Protein AF-A0A968H383-F1 (afdb_monomer_lite)

pLDDT: mean 87.94, std 8.83, range [65.25, 96.25]

Structure (mmCIF, N/CA/C/O backbone):
data_AF-A0A968H383-F1
#
_entry.id   AF-A0A968H383-F1
#
loop_
_atom_site.group_PDB
_atom_site.id
_atom_site.type_symbol
_atom_site.label_atom_id
_atom_site.label_alt_id
_atom_site.label_comp_id
_atom_site.label_asym_id
_atom_site.label_entity_id
_atom_site.label_seq_id
_atom_site.pdbx_PDB_ins_code
_atom_site.Cartn_x
_atom_site.Cartn_y
_atom_site.Cartn_z
_atom_site.occupancy
_atom_site.B_iso_or_equiv
_atom_site.auth_seq_id
_atom_site.auth_comp_id
_atom_site.auth_asym_id
_atom_site.auth_atom_id
_atom_site.pdbx_PDB_model_num
ATOM 1 N N . PRO A 1 1 ? -2.999 8.016 13.184 1.00 66.94 1 PRO A N 1
ATOM 2 C CA . PRO A 1 1 ? -3.179 8.898 12.004 1.00 66.94 1 PRO A CA 1
ATOM 3 C C . PRO A 1 1 ? -3.492 8.066 10.749 1.00 66.94 1 PRO A C 1
ATOM 5 O O . PRO A 1 1 ? -2.886 7.012 10.590 1.00 66.94 1 PRO A O 1
ATOM 8 N N . ASP A 1 2 ? -4.438 8.506 9.909 1.00 85.50 2 ASP A N 1
ATOM 9 C CA . ASP A 1 2 ? -4.854 7.843 8.651 1.00 85.50 2 ASP A CA 1
ATOM 10 C C . ASP A 1 2 ? -4.113 8.424 7.430 1.00 85.50 2 ASP A C 1
ATOM 12 O O . ASP A 1 2 ? -4.711 8.835 6.435 1.00 85.50 2 ASP A O 1
ATOM 16 N N . ALA A 1 3 ? -2.790 8.535 7.546 1.00 85.00 3 ALA A N 1
ATOM 17 C CA . ALA A 1 3 ? -1.944 9.070 6.486 1.00 85.00 3 ALA A CA 1
ATOM 18 C C . ALA A 1 3 ? -1.475 7.936 5.567 1.00 85.00 3 ALA A C 1
ATOM 20 O O . ALA A 1 3 ? -0.909 6.951 6.036 1.00 85.00 3 ALA A O 1
ATOM 21 N N . VAL A 1 4 ? -1.711 8.082 4.265 1.00 86.69 4 VAL A N 1
ATOM 22 C CA . VAL A 1 4 ? -1.185 7.183 3.231 1.00 86.69 4 VAL A CA 1
ATOM 23 C C . VAL A 1 4 ? -0.013 7.886 2.560 1.00 86.69 4 VAL A C 1
ATOM 25 O O . VAL A 1 4 ? -0.150 9.038 2.153 1.00 86.69 4 VAL A O 1
ATOM 28 N N . SER A 1 5 ? 1.132 7.207 2.466 1.00 84.38 5 SER A N 1
ATOM 29 C CA . SER A 1 5 ? 2.306 7.739 1.773 1.00 84.38 5 SER A CA 1
ATOM 30 C C . SER A 1 5 ? 2.092 7.633 0.267 1.00 84.38 5 SER A C 1
ATOM 32 O O . SER A 1 5 ? 2.134 6.540 -0.291 1.00 84.38 5 SER A O 1
ATOM 34 N N . LEU A 1 6 ? 1.826 8.766 -0.374 1.00 81.56 6 LEU A N 1
ATOM 35 C CA . LEU A 1 6 ? 1.813 8.887 -1.831 1.00 81.56 6 LEU A CA 1
ATOM 36 C C . LEU A 1 6 ? 3.260 9.130 -2.300 1.00 81.56 6 LEU A C 1
ATOM 38 O O . LEU A 1 6 ? 4.034 9.746 -1.568 1.00 81.56 6 LEU A O 1
ATOM 42 N N . ALA A 1 7 ? 3.626 8.652 -3.489 1.00 83.81 7 ALA A N 1
ATOM 43 C CA . ALA A 1 7 ? 4.979 8.632 -4.062 1.00 83.81 7 ALA A CA 1
ATOM 44 C C . ALA A 1 7 ? 5.960 7.575 -3.509 1.00 83.81 7 ALA A C 1
ATOM 46 O O . ALA A 1 7 ? 7.172 7.690 -3.706 1.00 83.81 7 ALA A O 1
ATOM 47 N N . ASP A 1 8 ? 5.466 6.509 -2.877 1.00 84.19 8 ASP A N 1
ATOM 48 C CA . ASP A 1 8 ? 6.283 5.320 -2.616 1.00 84.19 8 ASP A CA 1
ATOM 49 C C . ASP A 1 8 ? 6.240 4.381 -3.835 1.00 84.19 8 ASP A C 1
ATOM 51 O O . ASP A 1 8 ? 5.176 3.975 -4.292 1.00 84.19 8 ASP A O 1
ATOM 55 N N . ALA A 1 9 ? 7.400 4.021 -4.388 1.00 83.88 9 ALA A N 1
ATOM 56 C CA . ALA A 1 9 ? 7.468 3.194 -5.596 1.00 83.88 9 ALA A CA 1
ATOM 57 C C . ALA A 1 9 ? 7.093 1.714 -5.367 1.00 83.88 9 ALA A C 1
ATOM 59 O O . ALA A 1 9 ? 6.822 0.980 -6.324 1.00 83.88 9 ALA A O 1
ATOM 60 N N . HIS A 1 10 ? 7.112 1.245 -4.121 1.00 88.25 10 HIS A N 1
ATOM 61 C CA . HIS A 1 10 ? 6.853 -0.143 -3.747 1.00 88.25 10 HIS A CA 1
ATOM 62 C C . HIS A 1 10 ? 5.465 -0.326 -3.142 1.00 88.25 10 HIS A C 1
ATOM 64 O O . HIS A 1 10 ? 4.821 -1.341 -3.418 1.00 88.25 10 HIS A O 1
ATOM 70 N N . LEU A 1 11 ? 4.993 0.647 -2.366 1.00 91.56 11 LEU A N 1
ATOM 71 C CA . LEU A 1 11 ? 3.768 0.528 -1.586 1.00 91.56 11 LEU A CA 1
ATOM 72 C C . LEU A 1 11 ? 2.515 0.245 -2.437 1.00 91.56 11 LEU A C 1
ATOM 74 O O . LEU A 1 11 ? 1.803 -0.707 -2.103 1.00 91.56 11 LEU A O 1
ATOM 78 N N . PRO A 1 12 ? 2.264 0.932 -3.570 1.00 94.69 12 PRO A N 1
ATOM 79 C CA . PRO A 1 12 ? 1.131 0.606 -4.430 1.00 94.69 12 PRO A CA 1
ATOM 80 C C . PRO A 1 12 ? 1.173 -0.829 -4.947 1.00 94.69 12 PRO A C 1
ATOM 82 O O . PRO A 1 12 ? 0.148 -1.503 -4.980 1.00 94.69 12 PRO A O 1
ATOM 85 N N . ASN A 1 13 ? 2.365 -1.324 -5.294 1.00 93.69 13 ASN A N 1
ATOM 86 C CA . ASN A 1 13 ? 2.541 -2.685 -5.797 1.00 93.69 13 ASN A CA 1
ATOM 87 C C . ASN A 1 13 ? 2.271 -3.727 -4.700 1.00 93.69 13 ASN A C 1
ATOM 89 O O . ASN A 1 13 ? 1.687 -4.766 -4.985 1.00 93.69 13 ASN A O 1
ATOM 93 N N . ILE A 1 14 ? 2.664 -3.456 -3.451 1.00 94.25 14 ILE A N 1
ATOM 94 C CA . ILE A 1 14 ? 2.371 -4.330 -2.303 1.00 94.25 14 ILE A CA 1
ATOM 95 C C . ILE A 1 14 ? 0.862 -4.394 -2.055 1.00 94.25 14 ILE A C 1
ATOM 97 O O . ILE A 1 14 ? 0.303 -5.485 -1.949 1.00 94.25 14 ILE A O 1
ATOM 101 N N . VAL A 1 15 ? 0.196 -3.238 -2.000 1.00 94.81 15 VAL A N 1
ATOM 102 C CA . VAL A 1 15 ? -1.249 -3.159 -1.740 1.00 94.81 15 VAL A CA 1
ATOM 103 C C . VAL A 1 15 ? -2.048 -3.840 -2.851 1.00 94.81 15 VAL A C 1
ATOM 105 O O . VAL A 1 15 ? -2.936 -4.643 -2.568 1.00 94.81 15 VAL A O 1
ATOM 108 N N . ALA A 1 16 ? -1.712 -3.566 -4.110 1.00 95.94 16 ALA A N 1
ATOM 109 C CA . ALA A 1 16 ? -2.398 -4.149 -5.256 1.00 95.94 16 ALA A CA 1
ATOM 110 C C . ALA A 1 16 ? -2.165 -5.658 -5.379 1.00 95.94 16 ALA A C 1
ATOM 112 O O . ALA A 1 16 ? -3.098 -6.406 -5.675 1.00 95.94 16 ALA A O 1
ATOM 113 N N . TRP A 1 17 ? -0.964 -6.135 -5.051 1.00 95.69 17 TRP A N 1
ATOM 114 C CA . TRP A 1 17 ? -0.694 -7.566 -5.008 1.00 95.69 17 TRP A CA 1
ATOM 115 C C . TRP A 1 17 ? -1.491 -8.263 -3.906 1.00 95.69 17 TRP A C 1
ATOM 117 O O . TRP A 1 17 ? -2.114 -9.292 -4.153 1.00 95.69 17 TRP A O 1
ATOM 127 N N . ALA A 1 18 ? -1.520 -7.690 -2.703 1.00 95.00 18 ALA A N 1
ATOM 128 C CA . ALA A 1 18 ? -2.190 -8.313 -1.570 1.00 95.00 18 ALA A CA 1
ATOM 129 C C . ALA A 1 18 ? -3.722 -8.313 -1.682 1.00 95.00 18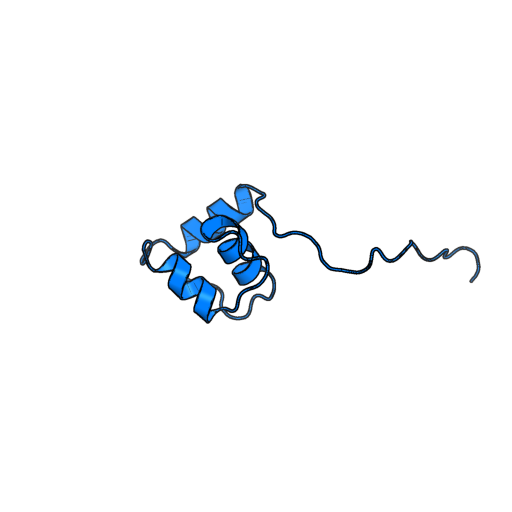 ALA A C 1
ATOM 131 O O . ALA A 1 18 ? -4.359 -9.258 -1.221 1.00 95.00 18 ALA A O 1
ATOM 132 N N . LEU A 1 19 ? -4.315 -7.265 -2.264 1.00 94.69 19 LEU A N 1
ATOM 133 C CA . LEU A 1 19 ? -5.773 -7.089 -2.300 1.00 94.69 19 LEU A CA 1
ATOM 134 C C . LEU A 1 19 ? -6.413 -7.459 -3.643 1.00 94.69 19 LEU A C 1
ATOM 136 O O . LEU A 1 19 ? -7.598 -7.780 -3.671 1.00 94.69 19 LEU A O 1
ATOM 140 N N . ALA A 1 20 ? -5.656 -7.418 -4.741 1.00 95.38 20 ALA A N 1
ATOM 141 C CA . ALA A 1 20 ? -6.176 -7.636 -6.092 1.00 95.38 20 ALA A CA 1
ATOM 142 C C . ALA A 1 20 ? -5.339 -8.619 -6.933 1.00 95.38 20 ALA A C 1
ATOM 144 O O . ALA A 1 20 ? -5.669 -8.848 -8.093 1.00 95.38 20 ALA A O 1
ATOM 145 N N . ALA A 1 21 ? -4.267 -9.206 -6.375 1.00 94.25 21 ALA A N 1
ATOM 146 C CA . ALA A 1 21 ? -3.293 -10.025 -7.109 1.00 94.25 21 ALA A CA 1
ATOM 147 C C . ALA A 1 21 ? -2.688 -9.308 -8.336 1.00 94.25 21 ALA A C 1
ATOM 149 O O . ALA A 1 21 ? -2.233 -9.935 -9.295 1.00 94.25 21 ALA A O 1
ATOM 150 N N . GLU A 1 22 ? -2.655 -7.974 -8.296 1.00 94.12 22 GLU A N 1
ATOM 151 C CA . GLU A 1 22 ? -2.114 -7.127 -9.353 1.00 94.12 22 GLU A CA 1
ATOM 152 C C . GLU A 1 22 ? -0.610 -6.894 -9.101 1.00 94.12 22 GLU A C 1
ATOM 154 O O . GLU A 1 22 ? -0.227 -6.382 -8.048 1.00 94.12 22 GLU A O 1
ATOM 159 N N . PRO A 1 23 ? 0.288 -7.252 -10.037 1.00 89.62 23 PRO A N 1
ATOM 160 C CA . PRO A 1 23 ? 1.735 -7.169 -9.815 1.00 89.62 23 PRO A CA 1
ATOM 161 C C . PRO A 1 23 ? 2.288 -5.736 -9.809 1.00 89.62 23 PRO A C 1
ATOM 163 O O . PRO A 1 23 ? 3.397 -5.507 -9.316 1.00 89.62 23 PRO A O 1
ATOM 166 N N . ARG A 1 24 ? 1.564 -4.783 -10.409 1.00 91.44 24 ARG A N 1
ATOM 167 C CA . ARG A 1 24 ? 1.943 -3.370 -10.505 1.00 91.44 24 ARG A CA 1
ATOM 168 C C . ARG A 1 24 ? 0.726 -2.475 -10.340 1.00 91.44 24 ARG A C 1
ATOM 170 O O . ARG A 1 24 ? -0.317 -2.768 -10.911 1.00 91.44 24 ARG A O 1
ATOM 177 N N . ALA A 1 25 ? 0.894 -1.365 -9.632 1.00 93.94 25 ALA A N 1
ATOM 178 C CA . ALA A 1 25 ? -0.147 -0.365 -9.451 1.00 93.94 25 ALA A CA 1
ATOM 179 C C . ALA A 1 25 ? 0.430 1.037 -9.232 1.00 93.94 25 ALA A C 1
ATOM 181 O O . ALA A 1 25 ? 1.611 1.213 -8.934 1.00 93.94 25 ALA A O 1
ATOM 182 N N . THR A 1 26 ? -0.433 2.036 -9.395 1.00 94.81 26 THR A N 1
ATOM 183 C CA . THR A 1 26 ? -0.160 3.446 -9.105 1.00 94.81 26 THR A CA 1
ATOM 184 C C . THR A 1 26 ? -0.742 3.836 -7.749 1.00 94.81 26 THR A C 1
ATOM 186 O O . THR A 1 26 ? -1.595 3.133 -7.203 1.00 94.81 26 THR A O 1
ATOM 189 N N . ASP A 1 27 ? -0.351 5.002 -7.237 1.00 94.75 27 ASP A N 1
ATOM 190 C CA . ASP A 1 27 ? -0.945 5.577 -6.026 1.00 94.75 27 ASP A CA 1
ATOM 191 C C . ASP A 1 27 ? -2.472 5.707 -6.121 1.00 94.75 27 ASP A C 1
ATOM 193 O O . ASP A 1 27 ? -3.180 5.441 -5.152 1.00 94.75 27 ASP A O 1
ATOM 197 N N . ALA A 1 28 ? -2.995 6.060 -7.300 1.00 95.12 28 ALA A N 1
ATOM 198 C CA . ALA A 1 28 ? -4.435 6.153 -7.531 1.00 95.12 28 ALA A CA 1
ATOM 199 C C . ALA A 1 28 ? -5.122 4.794 -7.332 1.00 95.12 28 ALA A C 1
ATOM 201 O O . ALA A 1 28 ? -6.089 4.694 -6.578 1.00 95.12 28 ALA A O 1
ATOM 202 N N . ARG A 1 29 ? -4.566 3.730 -7.925 1.00 95.38 29 ARG A N 1
ATOM 203 C CA . ARG A 1 29 ? -5.095 2.370 -7.772 1.00 95.38 29 ARG A CA 1
ATOM 204 C C . ARG A 1 29 ? -4.998 1.876 -6.329 1.00 95.38 29 ARG A C 1
ATOM 206 O O . ARG A 1 29 ? -5.922 1.247 -5.825 1.00 95.38 29 ARG A O 1
ATOM 213 N N . MET A 1 30 ? -3.907 2.200 -5.638 1.00 95.69 30 MET A N 1
ATOM 214 C CA . MET A 1 30 ? -3.761 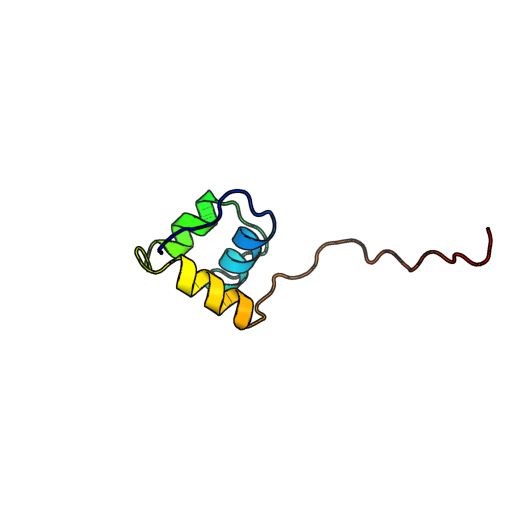1.916 -4.211 1.00 95.69 30 MET A CA 1
ATOM 215 C C . MET A 1 30 ? -4.866 2.585 -3.382 1.00 95.69 30 MET A C 1
ATOM 217 O O . MET A 1 30 ? -5.438 1.945 -2.502 1.00 95.69 30 MET A O 1
ATOM 221 N N . LEU A 1 31 ? -5.187 3.853 -3.656 1.00 95.00 31 LEU A N 1
ATOM 222 C CA . LEU A 1 31 ? -6.246 4.571 -2.944 1.00 95.00 31 LEU A CA 1
ATOM 223 C C . LEU A 1 31 ? -7.632 3.976 -3.202 1.00 95.00 31 LEU A C 1
ATOM 225 O O . LEU A 1 31 ? -8.396 3.835 -2.251 1.00 95.00 31 LEU A O 1
ATOM 229 N N . GLU A 1 32 ? -7.933 3.578 -4.440 1.00 96.12 32 GLU A N 1
ATOM 230 C CA . GLU A 1 32 ? -9.178 2.872 -4.773 1.00 96.12 32 GLU A CA 1
ATOM 231 C C . GLU A 1 32 ? -9.326 1.576 -3.970 1.00 96.12 32 GLU A C 1
ATOM 233 O O . GLU A 1 32 ? -10.366 1.334 -3.362 1.00 96.12 32 GLU A O 1
ATOM 238 N N . LEU A 1 33 ? -8.269 0.760 -3.927 1.00 96.06 33 LEU A N 1
ATOM 239 C CA . LEU A 1 33 ? -8.279 -0.509 -3.199 1.00 96.06 33 LEU A CA 1
ATOM 240 C C . LEU A 1 33 ? -8.411 -0.308 -1.688 1.00 96.06 33 LEU A C 1
ATOM 242 O O . LEU A 1 33 ? -9.018 -1.132 -1.012 1.00 96.06 33 LEU A O 1
ATOM 246 N N . LEU A 1 34 ? -7.862 0.781 -1.149 1.00 95.69 34 LEU A N 1
ATOM 247 C CA . LEU A 1 34 ? -7.917 1.094 0.278 1.00 95.69 34 LEU A CA 1
ATOM 248 C C . LEU A 1 34 ? -9.193 1.836 0.702 1.00 95.69 34 LEU A C 1
ATOM 250 O O . LEU A 1 34 ? -9.412 2.014 1.904 1.00 95.69 34 LEU A O 1
ATOM 254 N N . GLU A 1 35 ? -10.030 2.269 -0.240 1.00 95.44 35 GLU A N 1
ATOM 255 C CA . GLU A 1 35 ? -11.241 3.050 0.025 1.00 95.44 35 GLU A CA 1
ATOM 256 C C . GLU A 1 35 ? -12.198 2.406 1.048 1.00 95.44 35 GLU A C 1
ATOM 258 O O . GLU A 1 35 ? -12.663 3.130 1.937 1.00 95.44 35 GLU A O 1
ATOM 263 N N . PRO A 1 36 ? -12.432 1.074 1.043 1.00 96.25 36 PRO A N 1
ATOM 264 C CA . PRO A 1 36 ? -13.291 0.423 2.036 1.00 96.25 36 PRO A CA 1
ATOM 265 C C . PRO A 1 36 ? -12.827 0.596 3.490 1.00 96.25 36 PRO A C 1
ATOM 267 O O . PRO A 1 36 ? -13.626 0.455 4.413 1.00 96.25 36 PRO A O 1
ATOM 270 N N . TRP A 1 37 ? -11.550 0.925 3.711 1.00 94.62 37 TRP A N 1
ATOM 271 C CA . TRP A 1 37 ? -10.951 1.129 5.033 1.00 94.62 37 TRP A CA 1
ATOM 272 C C . TRP A 1 37 ? -10.579 2.590 5.299 1.00 94.62 37 TRP A C 1
ATOM 274 O O . TRP A 1 37 ? -9.643 2.870 6.055 1.00 94.62 37 TRP A O 1
ATOM 284 N N . ARG A 1 38 ? -11.284 3.547 4.685 1.00 93.31 38 ARG A N 1
ATOM 285 C CA . ARG A 1 38 ? -11.131 4.981 4.977 1.00 93.31 38 ARG A CA 1
ATOM 286 C C . ARG A 1 38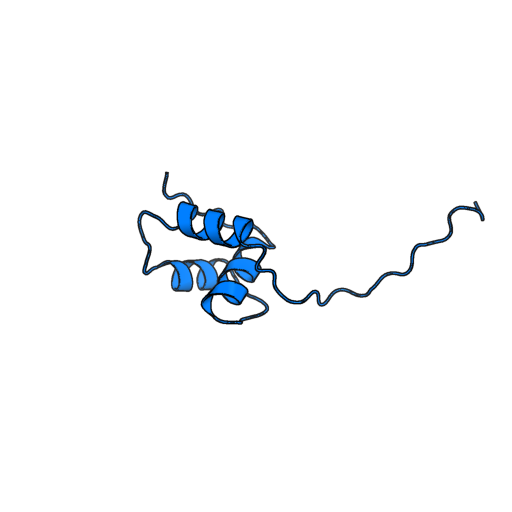 ? -11.152 5.234 6.495 1.00 93.31 38 ARG A C 1
ATOM 288 O O . ARG A 1 38 ? -12.024 4.744 7.203 1.00 93.31 38 ARG A O 1
ATOM 295 N N . GLY A 1 39 ? -10.170 5.981 7.007 1.00 93.81 39 GLY A N 1
ATOM 296 C CA . GLY A 1 39 ? -9.941 6.180 8.446 1.00 93.81 39 GLY A CA 1
ATOM 297 C C . GLY A 1 39 ? -8.924 5.207 9.063 1.00 93.81 39 GLY A C 1
ATOM 298 O O . GLY A 1 39 ? -8.381 5.478 10.140 1.00 93.81 39 GLY A O 1
ATOM 299 N N . HIS A 1 40 ? -8.619 4.095 8.388 1.00 94.69 40 HIS A N 1
ATOM 300 C CA . HIS A 1 40 ? -7.693 3.052 8.838 1.00 94.69 40 HIS A CA 1
ATOM 301 C C . HIS A 1 40 ? -6.713 2.577 7.751 1.00 94.69 40 HIS A C 1
ATOM 303 O O . HIS A 1 40 ? -6.020 1.579 7.956 1.00 94.69 40 HIS A O 1
ATOM 309 N N . ARG A 1 41 ? -6.579 3.291 6.630 1.00 95.38 41 ARG A N 1
ATOM 310 C CA . ARG A 1 41 ? -5.745 2.890 5.484 1.00 95.38 41 ARG A CA 1
ATOM 311 C C . ARG A 1 41 ? -4.288 2.674 5.878 1.00 95.38 41 ARG A C 1
ATOM 313 O O . ARG A 1 41 ? -3.697 1.664 5.512 1.00 95.38 41 ARG A O 1
ATOM 320 N N . ALA A 1 42 ? -3.738 3.562 6.708 1.00 92.38 42 ALA A N 1
ATOM 321 C CA . ALA A 1 42 ? -2.376 3.428 7.234 1.00 92.38 42 ALA A CA 1
ATOM 322 C C . ALA A 1 42 ? -2.171 2.127 8.037 1.00 92.38 42 ALA A C 1
ATOM 324 O O . ALA A 1 42 ? -1.106 1.515 7.988 1.00 92.38 42 ALA A O 1
ATOM 325 N N . ARG A 1 43 ? -3.203 1.680 8.770 1.00 94.75 43 ARG A N 1
ATOM 326 C CA . ARG A 1 43 ? -3.158 0.424 9.534 1.00 94.75 43 ARG A CA 1
ATOM 327 C C . ARG A 1 43 ? -3.197 -0.782 8.607 1.00 94.75 43 ARG A C 1
ATOM 329 O O . ARG A 1 43 ? -2.429 -1.709 8.822 1.00 94.75 43 ARG A O 1
ATOM 336 N N . ILE A 1 44 ? -4.052 -0.752 7.584 1.00 94.31 44 ILE A N 1
ATOM 337 C CA . ILE A 1 44 ? -4.123 -1.820 6.578 1.00 94.31 44 ILE A CA 1
ATOM 338 C C . ILE A 1 44 ? -2.781 -1.965 5.874 1.00 94.31 44 ILE A C 1
ATOM 340 O O . ILE A 1 44 ? -2.221 -3.053 5.879 1.00 94.31 44 ILE A O 1
ATOM 344 N N . ILE A 1 45 ? -2.216 -0.862 5.378 1.00 93.19 45 ILE A N 1
ATOM 345 C CA . ILE A 1 45 ? -0.871 -0.833 4.793 1.00 93.19 45 ILE A CA 1
ATOM 346 C C . ILE A 1 45 ? 0.142 -1.498 5.728 1.00 93.19 45 ILE A C 1
ATOM 348 O O . ILE A 1 45 ? 0.838 -2.426 5.323 1.00 93.19 45 ILE A O 1
ATOM 352 N N . ARG A 1 46 ? 0.172 -1.093 7.002 1.00 92.69 46 ARG A N 1
ATOM 353 C CA . ARG A 1 46 ? 1.124 -1.646 7.965 1.00 92.69 46 ARG A CA 1
ATOM 354 C C . ARG A 1 46 ? 0.945 -3.150 8.181 1.00 92.69 46 ARG A C 1
ATOM 356 O O . ARG A 1 46 ? 1.931 -3.869 8.319 1.00 92.69 46 ARG A O 1
ATOM 363 N N . LEU A 1 47 ? -0.296 -3.629 8.231 1.00 93.69 47 LEU A N 1
ATOM 364 C CA . LEU A 1 47 ? -0.591 -5.057 8.357 1.00 93.69 47 LEU A CA 1
ATOM 365 C C . LEU A 1 47 ? -0.145 -5.837 7.116 1.00 93.69 47 LEU A C 1
ATOM 367 O O . LEU A 1 47 ? 0.403 -6.925 7.263 1.00 93.69 47 LEU A O 1
ATOM 371 N N . LEU A 1 48 ? -0.327 -5.275 5.918 1.00 92.62 48 LEU A N 1
ATOM 372 C CA . LEU A 1 48 ? 0.127 -5.893 4.672 1.00 92.62 48 LEU A CA 1
ATOM 373 C C . LEU A 1 48 ? 1.657 -6.011 4.624 1.00 92.62 48 LEU A C 1
ATOM 375 O O . LEU A 1 48 ? 2.174 -7.076 4.292 1.00 92.62 48 LEU A O 1
ATOM 379 N N . GLU A 1 49 ? 2.379 -4.965 5.035 1.00 90.38 49 GLU A N 1
ATOM 380 C CA . GLU A 1 49 ? 3.844 -5.000 5.150 1.00 90.38 49 GLU A CA 1
ATOM 381 C C . GLU A 1 49 ? 4.324 -6.057 6.153 1.00 90.38 49 GLU A C 1
ATOM 383 O O . GLU A 1 49 ? 5.263 -6.804 5.877 1.00 90.38 49 GLU A O 1
ATOM 388 N N . LEU A 1 50 ? 3.677 -6.138 7.322 1.00 93.81 50 LEU A N 1
ATOM 389 C CA . LEU A 1 50 ? 4.013 -7.113 8.364 1.00 93.81 50 LEU A CA 1
ATOM 390 C C . LEU A 1 50 ? 3.666 -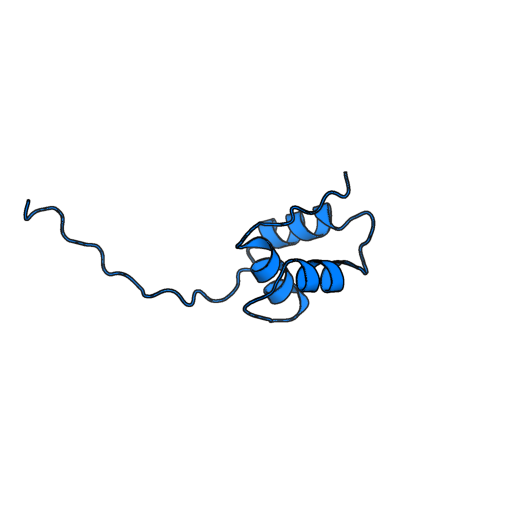8.551 7.965 1.00 93.81 50 LEU A C 1
ATOM 392 O O . LEU A 1 50 ? 4.326 -9.483 8.418 1.00 93.81 50 LEU A O 1
ATOM 396 N N . GLY A 1 51 ? 2.654 -8.734 7.116 1.00 91.00 51 GLY A N 1
ATOM 397 C CA . GLY A 1 51 ? 2.253 -10.038 6.592 1.00 91.00 51 GLY A CA 1
ATOM 398 C C . GLY A 1 51 ? 3.244 -10.642 5.595 1.00 91.00 51 GLY A C 1
ATOM 399 O O . GLY A 1 51 ? 3.075 -11.796 5.209 1.00 91.00 51 GLY A O 1
ATOM 400 N N . GLY A 1 52 ? 4.263 -9.892 5.157 1.00 86.38 52 GLY A N 1
ATOM 401 C CA . GLY A 1 52 ? 5.275 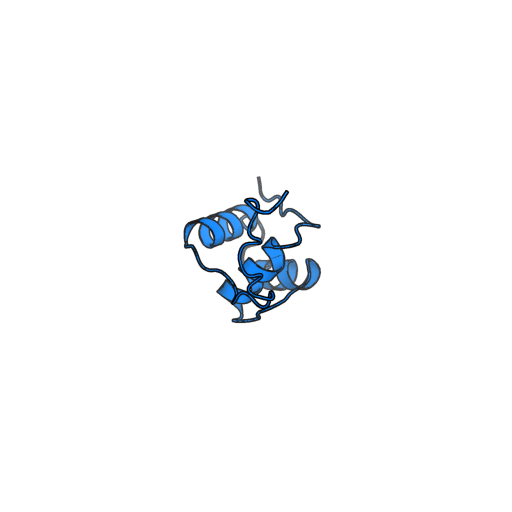-10.380 4.215 1.00 86.38 52 GLY A CA 1
ATOM 402 C C . GLY A 1 52 ? 4.728 -10.682 2.816 1.00 86.38 52 GLY A C 1
ATOM 403 O O . GLY A 1 52 ? 5.386 -11.364 2.030 1.00 86.38 52 GLY A O 1
ATOM 404 N N . ILE A 1 53 ? 3.529 -10.187 2.492 1.00 86.69 53 ILE A N 1
ATOM 405 C CA . ILE A 1 53 ? 2.908 -10.362 1.181 1.00 86.69 53 ILE A CA 1
ATOM 406 C C . ILE A 1 53 ? 3.602 -9.406 0.213 1.00 86.69 53 ILE A C 1
ATOM 408 O O . ILE A 1 53 ? 3.456 -8.190 0.312 1.00 86.69 53 ILE A O 1
ATOM 412 N N . ALA A 1 54 ? 4.377 -9.955 -0.719 1.00 85.62 54 ALA A N 1
ATOM 413 C CA . ALA A 1 54 ? 5.158 -9.170 -1.665 1.00 85.62 54 ALA A CA 1
ATOM 414 C C . ALA A 1 54 ? 4.868 -9.589 -3.112 1.00 85.62 54 ALA A C 1
ATOM 416 O O . ALA A 1 54 ? 4.741 -10.790 -3.379 1.00 85.62 54 ALA A O 1
ATOM 417 N N . PRO A 1 55 ? 4.799 -8.628 -4.051 1.00 87.44 55 PRO A N 1
ATOM 418 C CA . PRO A 1 55 ? 4.635 -8.935 -5.462 1.00 87.44 55 PRO A CA 1
ATOM 419 C C . PRO A 1 55 ? 5.832 -9.732 -6.002 1.00 87.44 55 PRO A C 1
ATOM 421 O O . PRO A 1 55 ? 6.959 -9.587 -5.508 1.00 87.44 55 PRO A O 1
ATOM 424 N N . PRO A 1 56 ? 5.626 -10.544 -7.054 1.00 85.19 56 PRO A N 1
ATOM 425 C CA . PRO A 1 56 ? 6.714 -11.223 -7.746 1.00 85.19 56 PRO A CA 1
ATOM 426 C C . PRO A 1 56 ? 7.785 -10.228 -8.219 1.00 85.19 56 PRO A C 1
ATOM 428 O O . PRO A 1 56 ? 7.500 -9.126 -8.690 1.00 85.19 56 PRO A O 1
ATOM 431 N N . ARG A 1 57 ? 9.057 -10.616 -8.080 1.00 81.19 57 ARG A N 1
ATOM 432 C CA . ARG A 1 57 ? 10.198 -9.773 -8.464 1.00 81.19 57 ARG A CA 1
ATOM 433 C C . ARG A 1 57 ? 10.475 -9.932 -9.959 1.00 81.19 57 ARG A C 1
ATOM 435 O O . ARG A 1 57 ? 10.972 -10.968 -10.380 1.00 81.19 57 ARG A O 1
ATOM 442 N N . PHE A 1 58 ? 10.217 -8.884 -10.738 1.00 73.19 58 PHE A N 1
ATOM 443 C CA . PHE A 1 58 ? 10.435 -8.864 -12.196 1.00 73.19 58 PHE A CA 1
ATOM 444 C C . PHE A 1 58 ? 11.818 -8.340 -12.630 1.00 73.19 58 PHE A C 1
ATOM 446 O O . PHE A 1 58 ? 12.052 -8.121 -13.815 1.00 73.19 58 PHE A O 1
ATOM 453 N N . GLY A 1 59 ? 12.730 -8.078 -11.688 1.00 68.69 59 GLY A N 1
ATOM 454 C CA . GLY A 1 59 ? 14.065 -7.557 -12.002 1.00 68.69 59 GLY A CA 1
ATOM 455 C C . GLY A 1 59 ? 15.011 -8.637 -12.553 1.00 68.69 59 GLY A C 1
ATOM 456 O O . GLY A 1 59 ? 14.902 -9.794 -12.134 1.00 68.69 59 GLY A O 1
ATOM 457 N N . PRO A 1 60 ? 15.977 -8.284 -13.428 1.00 67.50 60 PRO A N 1
ATOM 458 C CA . PRO A 1 60 ? 17.042 -9.202 -13.813 1.00 67.50 60 PRO A CA 1
ATOM 459 C C . PRO A 1 60 ? 17.776 -9.687 -12.558 1.00 67.50 60 PRO A C 1
ATOM 461 O O . PRO A 1 60 ? 18.157 -8.880 -11.705 1.00 67.50 60 PRO A O 1
ATOM 464 N N . ARG A 1 61 ? 17.995 -11.001 -12.426 1.00 69.25 61 ARG A N 1
ATOM 465 C CA . ARG A 1 61 ? 18.903 -11.539 -11.403 1.00 69.25 61 ARG A CA 1
ATOM 466 C C . ARG A 1 61 ? 20.324 -11.183 -11.832 1.00 69.25 61 ARG A C 1
ATOM 468 O O . ARG A 1 61 ? 20.949 -11.935 -12.570 1.00 69.25 61 ARG A O 1
ATOM 475 N N . VAL A 1 62 ? 20.802 -10.004 -11.439 1.00 67.81 62 VAL A N 1
ATOM 476 C CA . VAL A 1 62 ? 22.188 -9.600 -11.691 1.00 67.81 62 VAL A CA 1
ATOM 477 C C . VAL A 1 62 ? 23.085 -10.583 -10.940 1.00 67.81 62 VAL A C 1
ATOM 479 O O . VAL A 1 62 ? 22.980 -10.706 -9.718 1.00 67.81 62 VAL A O 1
ATOM 482 N N . ALA A 1 63 ? 23.911 -11.332 -11.672 1.00 73.69 63 ALA A N 1
ATOM 483 C CA . ALA A 1 63 ? 24.918 -12.190 -11.062 1.00 73.69 63 ALA A CA 1
ATOM 484 C C . ALA A 1 63 ? 25.902 -11.314 -10.258 1.00 73.69 63 ALA A C 1
ATOM 486 O O . ALA A 1 63 ? 26.213 -10.205 -10.706 1.00 73.69 63 ALA A O 1
ATOM 487 N N . PRO A 1 64 ? 26.387 -11.762 -9.084 1.00 74.62 64 PRO A N 1
ATOM 488 C CA . PRO A 1 64 ? 27.381 -11.011 -8.326 1.00 74.62 64 PRO A CA 1
ATOM 489 C C . PRO A 1 64 ? 28.596 -10.731 -9.215 1.00 74.62 64 PRO A C 1
ATOM 491 O O . PRO A 1 64 ? 29.130 -11.649 -9.836 1.00 74.62 64 PRO A O 1
ATOM 494 N N . ARG A 1 65 ? 29.019 -9.468 -9.300 1.00 75.44 65 ARG A N 1
ATOM 495 C CA . ARG A 1 65 ? 30.232 -9.096 -10.034 1.00 75.44 65 ARG A CA 1
ATOM 496 C C . ARG A 1 65 ? 31.443 -9.497 -9.194 1.00 75.44 65 ARG A C 1
ATOM 498 O O . ARG A 1 65 ? 31.487 -9.162 -8.011 1.00 75.44 65 ARG A O 1
ATOM 505 N N . ASP A 1 66 ? 32.386 -10.228 -9.782 1.00 79.69 66 ASP A N 1
ATOM 506 C CA . ASP A 1 66 ? 33.617 -10.607 -9.088 1.00 79.69 66 ASP A CA 1
ATOM 507 C C . ASP A 1 66 ? 34.507 -9.369 -8.909 1.00 79.69 66 ASP A C 1
ATOM 509 O O . ASP A 1 66 ? 34.853 -8.696 -9.877 1.00 79.69 66 ASP A O 1
ATOM 513 N N . ILE A 1 67 ? 34.809 -9.032 -7.656 1.00 80.88 67 ILE A N 1
ATOM 514 C CA . ILE A 1 67 ? 35.597 -7.854 -7.265 1.00 80.88 67 ILE A CA 1
ATOM 515 C C . ILE A 1 67 ? 37.088 -8.172 -7.091 1.00 80.88 67 ILE A C 1
ATOM 517 O O . ILE A 1 67 ? 37.853 -7.282 -6.742 1.00 80.88 67 ILE A O 1
ATOM 521 N N . ARG A 1 68 ? 37.508 -9.430 -7.287 1.00 83.38 68 ARG A N 1
ATOM 522 C CA . ARG A 1 68 ? 38.903 -9.864 -7.082 1.00 83.38 68 ARG A CA 1
ATOM 523 C C . ARG A 1 68 ? 39.820 -9.578 -8.276 1.00 83.38 68 ARG A C 1
ATOM 525 O O . ARG A 1 68 ? 41.005 -9.873 -8.196 1.00 83.38 68 AR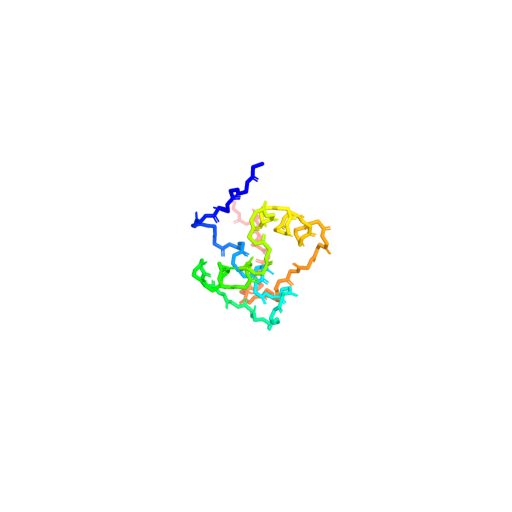G A O 1
ATOM 532 N N . GLU A 1 69 ? 39.280 -9.028 -9.362 1.00 73.56 69 GLU A N 1
ATOM 533 C CA . GLU A 1 69 ? 40.018 -8.714 -10.597 1.00 73.56 69 GLU A CA 1
ATOM 534 C C . GLU A 1 69 ? 40.353 -7.215 -10.762 1.00 73.56 69 GLU A C 1
ATOM 536 O O . GLU A 1 69 ? 40.709 -6.790 -11.860 1.00 73.56 69 GLU A O 1
ATOM 541 N N . TYR A 1 70 ? 40.233 -6.407 -9.700 1.00 65.25 70 TYR A N 1
ATOM 542 C CA . TYR A 1 70 ? 40.614 -4.985 -9.678 1.00 65.25 70 TYR A CA 1
ATOM 543 C C . TYR A 1 70 ? 41.878 -4.774 -8.843 1.00 65.25 70 TYR A C 1
ATOM 545 O O . TYR A 1 70 ? 42.785 -4.057 -9.320 1.00 65.25 70 TYR A O 1
#

Secondary structure (DSSP, 8-state):
-----TT-SSHHHHHHHHHH--S---HHHHHHHHGGGTT-HHHHHHHHHHTT------S--PPPPP-TT-

Sequence (70 aa):
PDAVSLADAHLPNIVAWALAAEPRATDARMLELLEPWRGHRARIIRLLELGGIAPPRFGPRVAPRDIREY

Foldseek 3Di:
DQDDDAPDQFLQQLQCCVQPVHNDDHPVNSCVSQVVVVVCSVVVSVVSVVVVRGHDDPDPPPDDDDPPVD

Radius of gyration: 15.83 Å; chains: 1; bounding box: 54×21×26 Å